Protein AF-A0A1V1WY31-F1 (afdb_monomer_lite)

Foldseek 3Di:
DDDDCVVVVVVVVVVVVVLLVVLVVCCVVCVQFQPDDFLPQLLQFFDDDDDPSLVVLVVVVCVVQDDDPSNVQLVVLVVQQVVQVVVLVVVLVVCVVVPDDPVVSVVVNRVGTGGHSQQDPSSGGVPVVSDDSCSSCQRDWDADPNATDHRPPGNDDGPDDD

pLDDT: mean 92.68, std 6.03, range [51.53, 98.44]

Sequence (162 aa):
MKI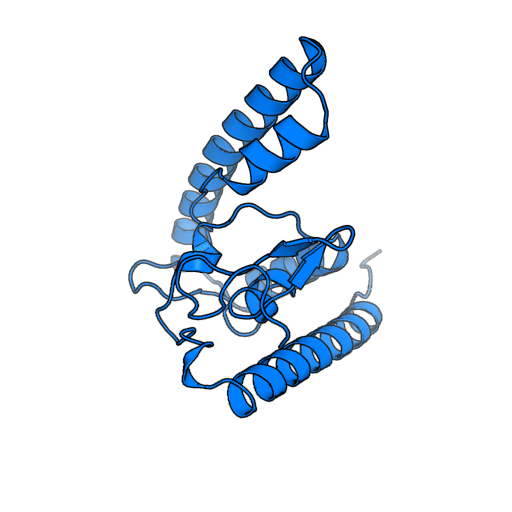DFKPYFEKYEAVVAMADEVFERVQKEFPECVKCKIKCDDCCYALFDLTLIEAIYLNHQFNKIIKDKERERLIERSNRADRKIHKIKKKAYKEKAAGKNEADILTDLAGERARCPLLNDEEMCDLYEHRPITCRLYGIPTSIGGIGHTCGKSGFVEGKQY

Radius of gyration: 17.32 Å; chains: 1; bounding box: 42×48×44 Å

Secondary structure (DSSP, 8-state):
-----HHHHHHHHHHHHHHHHHHHHHHHH-TTT----TT--GGGGB--PPPHHHHHHHHHHHHHH--HHHHHHHHHHHHHHHHHHHHHHHHHHHHHHTT--HHHHHHHHHH-B---TTB-TTS-BTTGGG--HHHHHTTS-EEETTEEE--TTS---TT---

Structure (mmCIF, N/CA/C/O backbone):
data_AF-A0A1V1WY31-F1
#
_entry.id   AF-A0A1V1WY31-F1
#
loop_
_atom_site.group_PDB
_atom_site.id
_atom_site.type_symbol
_atom_site.label_atom_id
_atom_site.label_alt_id
_atom_site.label_comp_id
_atom_site.label_asym_id
_atom_site.label_entity_id
_atom_site.label_seq_id
_atom_site.pdbx_PDB_ins_code
_atom_site.Cartn_x
_atom_site.Cartn_y
_atom_site.Cartn_z
_atom_site.occupancy
_atom_site.B_iso_or_equiv
_atom_site.auth_seq_id
_atom_site.auth_comp_id
_atom_site.auth_asym_id
_atom_site.auth_atom_id
_atom_site.pdbx_PDB_model_num
ATOM 1 N N . MET A 1 1 ? -14.286 26.041 7.475 1.00 51.53 1 MET A N 1
ATOM 2 C CA . MET A 1 1 ? -15.343 25.215 6.853 1.00 51.53 1 MET A CA 1
ATOM 3 C C . MET A 1 1 ? -14.908 23.760 6.956 1.00 51.53 1 MET A C 1
ATOM 5 O O . MET A 1 1 ? -13.816 23.452 6.497 1.00 51.53 1 MET A O 1
ATOM 9 N N . LYS A 1 2 ? -15.663 22.899 7.648 1.00 80.44 2 LYS A N 1
ATOM 10 C CA . LYS A 1 2 ? -15.315 21.475 7.769 1.00 80.44 2 LYS A CA 1
ATOM 11 C C . LYS A 1 2 ? -15.777 20.793 6.480 1.00 80.44 2 LYS A C 1
ATOM 13 O O . LYS A 1 2 ? -16.963 20.844 6.178 1.00 80.44 2 LYS A O 1
ATOM 18 N N . ILE A 1 3 ? -14.842 20.268 5.692 1.00 86.38 3 ILE A N 1
ATOM 19 C CA . ILE A 1 3 ? -15.170 19.545 4.458 1.00 86.38 3 ILE A CA 1
ATOM 20 C C . ILE A 1 3 ? -15.894 18.258 4.856 1.00 86.38 3 ILE A C 1
ATOM 22 O O . ILE A 1 3 ? -15.403 17.519 5.713 1.00 86.38 3 ILE A O 1
ATOM 26 N N . ASP A 1 4 ? -17.055 18.006 4.257 1.00 91.56 4 ASP A N 1
ATOM 27 C CA . ASP A 1 4 ? -17.724 16.715 4.371 1.00 91.56 4 ASP A CA 1
ATOM 28 C C . ASP A 1 4 ? -17.130 15.743 3.345 1.00 91.56 4 ASP A C 1
ATOM 30 O O . ASP A 1 4 ? -17.309 15.898 2.135 1.00 91.56 4 ASP A O 1
ATOM 34 N N . PHE A 1 5 ? -16.377 14.759 3.839 1.00 94.50 5 PHE A N 1
ATOM 35 C CA . PHE A 1 5 ? -15.735 13.742 3.007 1.00 94.50 5 PHE A CA 1
ATOM 36 C C . PHE A 1 5 ? -16.641 12.548 2.698 1.00 94.50 5 PHE A C 1
ATOM 38 O O . PHE A 1 5 ? -16.292 11.748 1.831 1.00 94.50 5 PHE A O 1
ATOM 45 N N . LYS A 1 6 ? -17.805 12.430 3.352 1.00 95.31 6 LYS A N 1
ATOM 46 C CA . LYS A 1 6 ? -18.710 11.284 3.210 1.00 95.31 6 LYS A CA 1
ATOM 47 C C . LYS A 1 6 ? -19.019 10.901 1.752 1.00 95.31 6 LYS A C 1
ATOM 49 O O . LYS A 1 6 ? -18.774 9.746 1.413 1.00 95.31 6 LYS A O 1
ATOM 54 N N . PRO A 1 7 ? -19.448 11.814 0.854 1.00 96.81 7 PRO A N 1
ATOM 55 C CA . PRO A 1 7 ? -19.780 11.427 -0.522 1.00 96.81 7 PRO A CA 1
ATOM 56 C C . PRO A 1 7 ? -18.567 10.947 -1.335 1.00 96.81 7 PRO A C 1
ATOM 58 O O . PRO A 1 7 ? -18.721 10.239 -2.329 1.00 96.81 7 PRO A O 1
ATOM 61 N N . TYR A 1 8 ? -17.350 11.334 -0.944 1.00 97.00 8 TYR A N 1
ATOM 62 C CA . TYR A 1 8 ? -16.119 10.866 -1.583 1.00 97.00 8 TYR A CA 1
ATOM 63 C C . TYR A 1 8 ? -15.693 9.506 -1.037 1.00 97.00 8 TYR A C 1
ATOM 65 O O . TYR A 1 8 ? -15.225 8.664 -1.800 1.00 97.00 8 TYR A O 1
ATOM 73 N N . PHE A 1 9 ? -15.888 9.278 0.263 1.00 97.81 9 PHE A N 1
ATOM 74 C CA . PHE A 1 9 ? -15.634 7.987 0.892 1.00 97.81 9 PHE A CA 1
ATOM 75 C C . PHE A 1 9 ? -16.573 6.910 0.369 1.00 97.81 9 PHE A C 1
ATOM 77 O O . PHE A 1 9 ? -16.079 5.857 0.005 1.00 97.81 9 PHE A O 1
ATOM 84 N N . GLU A 1 10 ? -17.864 7.193 0.197 1.00 98.06 10 GLU A N 1
ATOM 85 C CA . GLU A 1 10 ? -18.814 6.225 -0.378 1.00 98.06 10 GLU A CA 1
ATOM 86 C C . GLU A 1 10 ? -18.392 5.777 -1.789 1.00 98.06 10 GLU A C 1
ATOM 88 O O . GLU A 1 10 ? -18.415 4.592 -2.118 1.00 98.06 10 GLU A O 1
ATOM 93 N N . LYS A 1 11 ? -17.924 6.715 -2.624 1.00 98.12 11 LYS A N 1
ATOM 94 C CA . LYS A 1 11 ? -17.392 6.390 -3.957 1.00 98.12 11 LYS A CA 1
ATOM 95 C C . LYS A 1 11 ? -16.098 5.584 -3.886 1.00 98.12 11 LYS A C 1
ATOM 97 O O . LYS A 1 11 ? -15.904 4.672 -4.682 1.00 98.12 11 LYS A O 1
ATOM 102 N N . TYR A 1 12 ? -15.207 5.929 -2.960 1.00 98.31 12 TYR A N 1
ATOM 103 C CA . TYR A 1 12 ? -13.961 5.196 -2.762 1.00 98.31 12 TYR A CA 1
ATOM 104 C C . TYR A 1 12 ? -14.212 3.777 -2.234 1.00 98.31 12 TYR A C 1
ATOM 106 O O . TYR A 1 12 ? -13.605 2.829 -2.719 1.00 98.31 12 TYR A O 1
ATOM 114 N N . GLU A 1 13 ? -15.150 3.609 -1.306 1.00 98.38 13 GLU A N 1
ATOM 115 C CA . GLU A 1 13 ? -15.554 2.315 -0.754 1.00 98.38 13 GLU A CA 1
ATOM 116 C C . GLU A 1 13 ? -16.176 1.410 -1.827 1.00 98.38 13 GLU A C 1
ATOM 118 O O . GLU A 1 13 ? -15.921 0.208 -1.828 1.00 98.38 13 GLU A O 1
ATOM 123 N N . ALA A 1 14 ? -16.886 1.976 -2.809 1.00 98.44 14 ALA A N 1
ATOM 124 C CA . ALA A 1 14 ? -17.324 1.220 -3.982 1.00 98.44 14 ALA A CA 1
ATOM 125 C C . ALA A 1 14 ? -16.142 0.689 -4.819 1.00 98.44 14 ALA A C 1
ATOM 127 O O . ALA A 1 14 ? -16.172 -0.455 -5.264 1.00 98.44 14 ALA A O 1
ATOM 128 N N . VAL A 1 15 ? -15.073 1.476 -5.004 1.00 98.25 15 VAL A N 1
ATOM 129 C CA . VAL A 1 15 ? -13.846 1.016 -5.694 1.00 98.25 15 VAL A CA 1
ATOM 130 C C . VAL A 1 15 ? -13.113 -0.043 -4.870 1.00 98.25 15 VAL A C 1
ATOM 132 O O . VAL A 1 15 ? -12.594 -1.008 -5.427 1.00 98.25 15 VAL A O 1
ATOM 135 N N . VAL A 1 16 ? -13.092 0.109 -3.543 1.00 98.38 16 VAL A N 1
ATOM 136 C CA . VAL A 1 16 ? -12.553 -0.899 -2.623 1.00 98.38 16 VAL A CA 1
ATOM 137 C C . VAL A 1 16 ? -13.285 -2.231 -2.786 1.00 98.38 16 VAL A C 1
ATOM 139 O O . VAL A 1 16 ? -12.619 -3.250 -2.953 1.00 98.38 16 VAL A O 1
ATOM 142 N N . ALA A 1 17 ? -14.620 -2.217 -2.813 1.00 98.31 17 ALA A N 1
ATOM 143 C CA . ALA A 1 17 ? -15.420 -3.423 -3.014 1.00 98.31 17 ALA A CA 1
ATOM 144 C C . ALA A 1 17 ? -15.098 -4.102 -4.354 1.00 98.31 17 ALA A C 1
ATOM 146 O O . ALA A 1 17 ? -14.844 -5.302 -4.387 1.00 98.31 17 ALA A O 1
ATOM 147 N N . MET A 1 18 ? -14.989 -3.331 -5.443 1.00 98.06 18 MET A N 1
ATOM 148 C CA . MET A 1 18 ? -14.580 -3.871 -6.748 1.00 98.06 18 MET A CA 1
ATOM 149 C C . MET A 1 18 ? -13.179 -4.499 -6.707 1.00 98.06 18 MET A C 1
ATOM 151 O O . MET A 1 18 ? -12.940 -5.527 -7.337 1.00 98.06 18 MET A O 1
ATOM 155 N N . ALA A 1 19 ? -12.233 -3.896 -5.979 1.00 97.44 19 ALA A N 1
ATOM 156 C CA . ALA A 1 19 ? -10.887 -4.445 -5.839 1.00 97.44 19 ALA A CA 1
ATOM 157 C C . ALA A 1 19 ? -10.887 -5.779 -5.073 1.00 97.44 19 ALA A C 1
ATOM 159 O O . ALA A 1 19 ? -10.197 -6.715 -5.482 1.00 97.44 19 ALA A O 1
ATOM 160 N N . ASP A 1 20 ? -11.676 -5.877 -4.001 1.00 96.88 20 ASP A N 1
ATOM 161 C CA . ASP A 1 20 ? -11.838 -7.123 -3.248 1.00 96.88 20 ASP A CA 1
ATOM 162 C C . ASP A 1 20 ? -12.520 -8.206 -4.113 1.00 96.88 20 ASP A C 1
ATOM 164 O O . ASP A 1 20 ? -12.027 -9.332 -4.174 1.00 96.88 20 ASP A O 1
ATOM 168 N N . GLU A 1 21 ? -13.561 -7.864 -4.882 1.00 97.94 21 GLU A N 1
ATOM 169 C CA . GLU A 1 21 ? -14.227 -8.785 -5.821 1.00 97.94 21 GLU A CA 1
ATOM 170 C C . GLU A 1 21 ? -13.269 -9.340 -6.887 1.00 97.94 21 GLU A C 1
ATOM 172 O O . GLU A 1 21 ? -13.263 -10.541 -7.175 1.00 97.94 21 GLU A O 1
ATOM 177 N N . VAL A 1 22 ? -12.426 -8.480 -7.471 1.00 96.50 22 VAL A N 1
ATOM 178 C CA . VAL A 1 22 ? -11.412 -8.899 -8.450 1.00 96.50 22 VAL A CA 1
ATOM 179 C C . VAL A 1 22 ? -10.406 -9.853 -7.811 1.00 96.50 22 VAL A C 1
ATOM 181 O O . VAL A 1 22 ? -10.076 -10.877 -8.415 1.00 96.50 22 VAL A O 1
ATOM 184 N N . PHE A 1 23 ? -9.939 -9.546 -6.599 1.00 95.69 23 PHE A N 1
ATOM 185 C CA . PHE A 1 23 ? -9.018 -10.411 -5.870 1.00 95.69 23 PHE A CA 1
ATOM 186 C C . PHE A 1 23 ? -9.632 -11.783 -5.590 1.00 95.69 23 PHE A C 1
ATOM 188 O O . PHE A 1 23 ? -9.009 -12.807 -5.876 1.00 95.69 23 PHE A O 1
ATOM 195 N N . GLU A 1 24 ? -10.865 -11.816 -5.084 1.00 96.38 24 GLU A N 1
ATOM 196 C CA . GLU A 1 24 ? -11.580 -13.061 -4.811 1.00 96.38 24 GLU A CA 1
ATOM 197 C C . GLU A 1 24 ? -11.777 -13.908 -6.065 1.00 96.38 24 GLU A C 1
ATOM 199 O O . GLU A 1 24 ? -11.621 -15.128 -6.013 1.00 96.38 24 GLU A O 1
ATOM 204 N N . ARG A 1 25 ? -12.123 -13.284 -7.196 1.00 96.69 25 ARG A N 1
ATOM 205 C CA . ARG A 1 25 ? -12.272 -13.994 -8.469 1.00 96.69 25 ARG A CA 1
ATOM 206 C C . ARG A 1 25 ? -10.965 -14.672 -8.873 1.00 96.69 25 ARG A C 1
ATOM 208 O O . ARG A 1 25 ? -10.964 -15.876 -9.109 1.00 96.69 25 ARG A O 1
ATOM 215 N N . VAL A 1 26 ? -9.852 -13.936 -8.878 1.00 95.06 26 VAL A N 1
ATOM 216 C CA . VAL A 1 26 ? -8.536 -14.490 -9.241 1.00 95.06 26 VAL A CA 1
ATOM 217 C C . VAL A 1 26 ? -8.098 -15.572 -8.251 1.00 95.06 26 VAL A C 1
ATOM 219 O O . VAL A 1 26 ? -7.526 -16.580 -8.654 1.00 95.06 26 VAL A O 1
ATOM 222 N N . GLN A 1 27 ? -8.399 -15.416 -6.961 1.00 95.06 27 GLN A N 1
ATOM 223 C CA . GLN A 1 27 ? -8.128 -16.445 -5.958 1.00 95.06 27 GLN A CA 1
ATOM 224 C C . GLN A 1 27 ? -8.936 -17.729 -6.198 1.00 95.06 27 GLN A C 1
ATOM 226 O O . GLN A 1 27 ? -8.403 -18.819 -6.006 1.00 95.06 27 GLN A O 1
ATOM 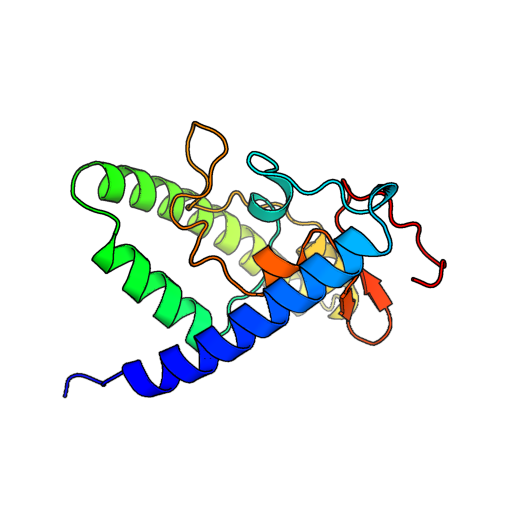231 N N . LYS A 1 28 ? -10.202 -17.615 -6.621 1.00 96.44 28 LYS A N 1
ATOM 232 C CA . LYS A 1 28 ? -11.057 -18.763 -6.963 1.00 96.44 28 LYS A CA 1
ATOM 233 C C . LYS A 1 28 ? -10.588 -19.462 -8.241 1.00 96.44 28 LYS A C 1
ATOM 235 O O . LYS A 1 28 ? -10.603 -20.687 -8.293 1.00 96.44 28 LYS A O 1
ATOM 240 N N . GLU A 1 29 ? -10.172 -18.698 -9.248 1.00 96.31 29 GLU A N 1
ATOM 241 C CA . GLU A 1 29 ? -9.697 -19.227 -10.534 1.00 96.31 29 GLU A CA 1
ATOM 242 C C . GLU A 1 29 ? -8.287 -19.838 -10.434 1.00 96.31 29 GLU A C 1
ATOM 244 O O . GLU A 1 29 ? -8.020 -20.874 -11.042 1.00 96.31 29 GLU A O 1
ATOM 249 N N . PHE A 1 30 ? -7.401 -19.252 -9.618 1.00 94.75 30 PHE A N 1
ATOM 250 C CA . PHE A 1 30 ? -5.992 -19.651 -9.490 1.00 94.75 30 PHE A CA 1
ATOM 251 C C . PHE A 1 30 ? -5.542 -19.829 -8.024 1.00 94.75 30 PHE A C 1
ATOM 253 O O . PHE A 1 30 ? -4.616 -19.144 -7.565 1.00 94.75 30 PHE A O 1
ATOM 260 N N . PRO A 1 31 ? -6.137 -20.773 -7.270 1.00 94.38 31 PRO A N 1
ATOM 261 C CA . PRO A 1 31 ? -5.877 -20.933 -5.835 1.00 94.38 31 PRO A CA 1
ATOM 262 C C . PRO A 1 31 ? -4.416 -21.281 -5.514 1.00 94.38 31 PRO A C 1
ATOM 264 O O . PRO A 1 31 ? -3.864 -20.785 -4.535 1.00 94.38 31 PRO A O 1
ATOM 267 N N . GLU A 1 32 ? -3.750 -22.060 -6.370 1.00 93.12 32 GLU A N 1
ATOM 268 C CA . GLU A 1 32 ? -2.337 -22.440 -6.197 1.00 93.12 32 GLU A CA 1
ATOM 269 C C . GLU A 1 32 ? -1.364 -21.265 -6.422 1.00 93.12 32 GLU A C 1
ATOM 271 O O . GLU A 1 32 ? -0.224 -21.268 -5.940 1.00 93.12 32 GLU A O 1
ATOM 276 N N . CYS A 1 33 ? -1.803 -20.235 -7.155 1.00 92.75 33 CYS A N 1
ATOM 277 C CA . CYS A 1 33 ? -1.003 -19.048 -7.445 1.00 92.75 33 CYS A CA 1
ATOM 278 C C . CYS A 1 33 ? -1.173 -17.963 -6.371 1.00 92.75 33 CYS A C 1
ATOM 280 O O . CYS A 1 33 ? -0.208 -17.269 -6.032 1.00 92.75 33 CYS A O 1
ATOM 282 N N . VAL A 1 34 ? -2.366 -17.817 -5.792 1.00 92.88 34 VAL A N 1
ATOM 283 C CA . VAL A 1 34 ? -2.641 -16.791 -4.777 1.00 92.88 34 VAL A CA 1
ATOM 284 C C . VAL A 1 34 ? -2.265 -17.292 -3.380 1.00 92.88 34 VAL A C 1
ATOM 286 O O . VAL A 1 34 ? -3.063 -17.888 -2.666 1.00 92.88 34 VAL A O 1
ATOM 289 N N . LYS A 1 35 ? -1.040 -16.979 -2.940 1.00 92.31 35 LYS A N 1
ATOM 290 C CA . LYS A 1 35 ? -0.522 -17.370 -1.608 1.00 92.31 35 LYS A CA 1
ATOM 291 C C . LYS A 1 35 ? -0.780 -16.345 -0.494 1.00 92.31 35 LYS A C 1
ATOM 293 O O . LYS A 1 35 ? -0.268 -16.493 0.618 1.00 92.31 35 LYS A O 1
ATOM 298 N N . CYS A 1 36 ? -1.518 -15.275 -0.789 1.00 88.25 36 CYS A N 1
ATOM 299 C CA . CYS A 1 36 ? -1.826 -14.233 0.186 1.00 88.25 36 CYS A CA 1
ATOM 300 C C . CYS A 1 36 ? -2.733 -14.783 1.294 1.00 88.25 36 CYS A C 1
ATOM 302 O O . CYS A 1 36 ? -3.721 -15.462 1.025 1.00 88.25 36 CYS A O 1
ATOM 304 N N . LYS A 1 37 ? -2.405 -14.462 2.544 1.00 87.75 37 LYS A N 1
ATOM 305 C CA . LYS A 1 37 ? -3.187 -14.819 3.729 1.00 87.75 37 LYS A CA 1
ATOM 306 C C . LYS A 1 37 ? -2.964 -13.786 4.822 1.00 87.75 37 LYS A C 1
ATOM 308 O O . LYS A 1 37 ? -1.997 -13.028 4.773 1.00 87.75 37 LYS A O 1
ATOM 313 N N . ILE A 1 38 ? -3.839 -13.767 5.821 1.00 83.62 38 ILE A N 1
ATOM 314 C CA . ILE A 1 38 ? -3.608 -12.998 7.048 1.00 83.62 38 ILE A CA 1
ATOM 315 C C . ILE A 1 38 ? -2.249 -13.417 7.647 1.00 83.62 38 ILE A C 1
ATOM 317 O O . ILE A 1 38 ? -1.909 -14.602 7.620 1.00 83.62 38 ILE A O 1
ATOM 321 N N . LYS A 1 39 ? -1.465 -12.441 8.130 1.00 86.38 39 LYS A N 1
ATOM 322 C CA . LYS A 1 39 ? -0.034 -12.553 8.499 1.00 86.38 39 LYS A CA 1
ATOM 323 C C . LYS A 1 39 ? 0.960 -12.722 7.340 1.00 86.38 39 LYS A C 1
ATOM 325 O O . LYS A 1 39 ? 2.147 -12.912 7.570 1.00 86.38 39 LYS A O 1
ATOM 330 N N . CYS A 1 40 ? 0.526 -12.635 6.081 1.00 88.81 40 CYS A N 1
ATOM 331 C CA . CYS A 1 40 ? 1.449 -12.329 4.990 1.00 88.81 40 CYS A CA 1
ATOM 332 C C . CYS A 1 40 ? 1.750 -10.825 5.012 1.00 88.81 40 CYS A C 1
ATOM 334 O O . CYS A 1 40 ? 0.841 -10.008 4.882 1.00 88.81 40 CYS A O 1
ATOM 336 N N . ASP A 1 41 ? 3.021 -10.469 5.152 1.00 90.75 41 ASP A N 1
ATOM 337 C CA . ASP A 1 41 ? 3.493 -9.098 5.352 1.00 90.75 41 ASP A CA 1
ATOM 338 C C . ASP A 1 41 ? 4.204 -8.502 4.127 1.00 90.75 41 ASP A C 1
ATOM 340 O O . ASP A 1 41 ? 4.693 -7.379 4.188 1.00 90.75 41 ASP A O 1
ATOM 344 N N . ASP A 1 42 ? 4.270 -9.214 2.997 1.00 91.00 42 ASP A N 1
ATOM 345 C CA . ASP A 1 42 ? 5.110 -8.797 1.862 1.00 91.00 42 ASP A CA 1
ATOM 346 C C . ASP A 1 42 ? 4.694 -7.428 1.297 1.00 91.00 42 ASP A C 1
ATOM 348 O O . ASP A 1 42 ? 5.532 -6.554 1.052 1.00 91.00 42 ASP A O 1
ATOM 352 N N . CYS A 1 43 ? 3.380 -7.192 1.200 1.00 91.38 43 CYS A N 1
ATOM 353 C CA . CYS A 1 43 ? 2.829 -5.901 0.790 1.00 91.38 43 CYS A CA 1
ATOM 354 C C . CYS A 1 43 ? 3.195 -4.776 1.771 1.00 91.38 43 CYS A C 1
ATOM 356 O O . CYS A 1 43 ? 3.381 -3.634 1.356 1.00 91.38 43 CYS A O 1
ATOM 358 N N . CYS A 1 44 ? 3.383 -5.088 3.057 1.00 95.19 44 CYS A N 1
ATOM 359 C CA . CYS A 1 44 ? 3.781 -4.126 4.080 1.00 95.19 44 CYS A CA 1
ATOM 360 C C . CYS A 1 44 ? 5.237 -3.672 3.946 1.00 95.19 44 CYS A C 1
ATOM 362 O O . CYS A 1 44 ? 5.638 -2.762 4.663 1.00 95.19 44 CYS A O 1
ATOM 364 N N . TYR A 1 45 ? 6.028 -4.259 3.049 1.00 94.69 45 TYR A N 1
ATOM 365 C CA . TYR A 1 45 ? 7.375 -3.783 2.732 1.00 94.69 45 TYR A CA 1
ATOM 366 C C . TYR A 1 45 ? 7.473 -3.161 1.338 1.00 94.69 45 TYR A C 1
ATOM 368 O O . TYR A 1 45 ? 8.566 -2.758 0.944 1.00 94.69 45 TYR A O 1
ATOM 376 N N . ALA A 1 46 ? 6.389 -3.145 0.556 1.00 92.44 46 ALA A N 1
ATOM 377 C CA . ALA A 1 46 ? 6.378 -2.579 -0.791 1.00 92.44 46 ALA A CA 1
ATOM 378 C C . ALA A 1 46 ? 6.308 -1.048 -0.741 1.00 92.44 46 ALA A C 1
ATOM 380 O O . ALA A 1 46 ? 5.609 -0.484 0.102 1.00 92.44 46 ALA A O 1
ATOM 381 N N . LEU A 1 47 ? 7.022 -0.379 -1.647 1.00 91.94 47 LEU A N 1
ATOM 382 C CA . LEU A 1 47 ? 6.945 1.068 -1.813 1.00 91.94 47 LEU A CA 1
ATOM 383 C C . LEU A 1 47 ? 5.984 1.401 -2.959 1.00 91.94 47 LEU A C 1
ATOM 385 O O . LEU A 1 47 ? 6.206 1.001 -4.096 1.00 91.94 47 LEU A O 1
ATOM 389 N N . PHE A 1 48 ? 4.921 2.135 -2.654 1.00 90.56 48 PHE A N 1
ATOM 390 C CA . PHE A 1 48 ? 3.963 2.633 -3.637 1.00 90.56 48 PHE A CA 1
ATOM 391 C C . PHE A 1 48 ? 3.352 3.942 -3.142 1.00 90.56 48 PHE A C 1
ATOM 393 O O . PHE A 1 48 ? 3.379 4.245 -1.944 1.00 90.56 48 PHE A O 1
ATOM 400 N N . ASP A 1 49 ? 2.804 4.717 -4.071 1.00 89.75 49 ASP A N 1
ATOM 401 C CA . ASP A 1 49 ? 2.118 5.959 -3.748 1.00 89.75 49 ASP A CA 1
ATOM 402 C C . ASP A 1 49 ? 0.651 5.709 -3.394 1.00 89.75 49 ASP A C 1
ATOM 404 O O . ASP A 1 49 ? 0.011 4.775 -3.878 1.00 89.75 49 ASP A O 1
ATOM 408 N N . LEU A 1 50 ? 0.126 6.581 -2.540 1.00 94.62 50 LEU A N 1
ATOM 409 C CA . LEU A 1 50 ? -1.295 6.660 -2.241 1.00 94.62 50 LEU A CA 1
ATOM 410 C C . LEU A 1 50 ? -1.902 7.786 -3.058 1.00 94.62 50 LEU A C 1
ATOM 412 O O . LEU A 1 50 ? -1.352 8.890 -3.123 1.00 94.62 50 LEU A O 1
ATOM 416 N N . THR A 1 51 ? -3.077 7.539 -3.617 1.00 96.12 51 THR A N 1
ATOM 417 C CA . THR A 1 51 ? -3.892 8.623 -4.157 1.00 96.12 51 THR A CA 1
ATOM 418 C C . THR A 1 51 ? -4.345 9.558 -3.031 1.00 96.12 51 THR A C 1
ATOM 420 O O . THR A 1 51 ? -4.374 9.195 -1.850 1.00 96.12 51 THR A O 1
ATOM 423 N N . LEU A 1 52 ? -4.743 10.785 -3.381 1.00 96.81 52 LEU A N 1
ATOM 424 C CA . LEU A 1 52 ? -5.215 11.756 -2.390 1.00 96.81 52 LEU A CA 1
ATOM 425 C C . LEU A 1 52 ? -6.409 11.222 -1.580 1.00 96.81 52 LEU A C 1
ATOM 427 O O . LEU A 1 52 ? -6.460 11.408 -0.365 1.00 96.81 52 LEU A O 1
ATOM 431 N N . ILE A 1 53 ? -7.352 10.543 -2.240 1.00 97.44 53 ILE A N 1
ATOM 432 C CA . ILE A 1 53 ? -8.532 9.983 -1.576 1.00 97.44 53 ILE A CA 1
ATOM 433 C C . ILE A 1 53 ? -8.154 8.864 -0.599 1.00 97.44 53 ILE A C 1
ATOM 435 O O . ILE A 1 53 ? -8.650 8.865 0.525 1.00 97.44 53 ILE A O 1
ATOM 439 N N . GLU A 1 54 ? -7.217 7.984 -0.963 1.00 97.81 54 GLU A N 1
ATOM 440 C CA . GLU A 1 54 ? -6.702 6.936 -0.073 1.00 97.81 54 GLU A CA 1
ATOM 441 C C . GLU A 1 54 ? -5.989 7.525 1.144 1.00 97.81 54 GLU A C 1
ATOM 443 O O . GLU A 1 54 ? -6.220 7.082 2.268 1.00 97.81 54 GLU A O 1
ATOM 448 N N . ALA A 1 55 ? -5.155 8.550 0.944 1.00 97.12 55 ALA A N 1
ATOM 449 C CA . ALA A 1 55 ? -4.440 9.213 2.030 1.00 97.12 55 ALA A CA 1
ATOM 450 C C . ALA A 1 55 ? -5.406 9.871 3.033 1.00 97.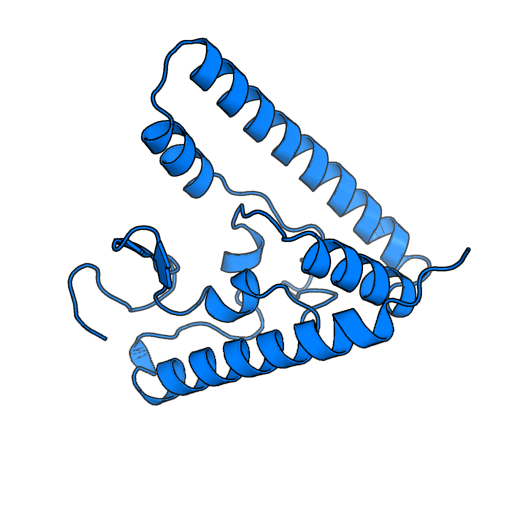12 55 ALA A C 1
ATOM 452 O O . ALA A 1 55 ? -5.239 9.721 4.246 1.00 97.12 55 ALA A O 1
ATOM 453 N N . ILE A 1 56 ? -6.441 10.561 2.538 1.00 97.00 56 ILE A N 1
ATOM 454 C CA . ILE A 1 56 ? -7.478 11.174 3.380 1.00 97.00 56 ILE A CA 1
ATOM 455 C C . ILE A 1 56 ? -8.306 10.094 4.088 1.00 97.00 56 ILE A C 1
ATOM 457 O O . ILE A 1 56 ? -8.550 10.213 5.289 1.00 97.00 56 ILE A O 1
ATOM 461 N N . TYR A 1 57 ? -8.711 9.035 3.380 1.00 97.81 57 TYR A N 1
ATOM 462 C CA . TYR A 1 57 ? -9.485 7.933 3.951 1.00 97.81 57 TYR A CA 1
ATOM 463 C C . TYR A 1 57 ? -8.712 7.220 5.065 1.00 97.81 57 TYR A C 1
ATOM 465 O O . TYR A 1 57 ? -9.218 7.084 6.178 1.00 97.81 57 TYR A O 1
ATOM 473 N N . LEU A 1 58 ? -7.451 6.849 4.819 1.00 96.81 58 LEU A N 1
ATOM 474 C CA . LEU A 1 58 ? -6.580 6.248 5.830 1.00 96.81 58 LEU A CA 1
ATOM 475 C C . LEU A 1 58 ? -6.395 7.163 7.037 1.00 96.81 58 LEU A C 1
ATOM 477 O O . LEU A 1 58 ? -6.486 6.697 8.170 1.00 96.81 58 LEU A O 1
ATOM 481 N N . ASN A 1 59 ? -6.164 8.462 6.823 1.00 95.75 59 ASN A N 1
ATOM 482 C CA . ASN A 1 59 ? -6.039 9.415 7.922 1.00 95.75 59 ASN A CA 1
ATOM 483 C C . ASN A 1 59 ? -7.335 9.516 8.742 1.00 95.75 59 ASN A C 1
ATOM 485 O O . ASN A 1 59 ? -7.288 9.569 9.972 1.00 95.75 59 ASN A O 1
ATOM 489 N N . HIS A 1 60 ? -8.492 9.509 8.077 1.00 96.00 60 HIS A N 1
ATOM 490 C CA . HIS A 1 60 ? -9.791 9.518 8.738 1.00 96.00 60 HIS A CA 1
ATOM 491 C C . HIS A 1 60 ? -9.989 8.272 9.611 1.00 96.00 60 HIS A C 1
ATOM 493 O O . HIS A 1 60 ? -10.307 8.401 10.794 1.00 96.00 60 HIS A O 1
ATOM 499 N N . GLN A 1 61 ? -9.744 7.079 9.061 1.00 96.56 61 GLN A N 1
ATOM 500 C CA . GLN A 1 61 ? -9.896 5.821 9.798 1.00 96.56 61 GLN A CA 1
ATOM 501 C C . GLN A 1 61 ? -8.867 5.692 10.923 1.00 96.56 61 GLN A C 1
ATOM 503 O O . GLN A 1 61 ? -9.223 5.305 12.033 1.00 96.56 61 GLN A O 1
ATOM 508 N N . PHE A 1 62 ? -7.624 6.121 10.695 1.00 95.44 62 PHE A N 1
ATOM 509 C CA . PHE A 1 62 ? -6.590 6.191 11.726 1.00 95.44 62 PHE A CA 1
ATOM 510 C C . PHE A 1 62 ? -7.049 7.005 12.940 1.00 95.44 62 PHE A C 1
ATOM 512 O O . PHE A 1 62 ? -6.996 6.509 14.061 1.00 95.44 62 PHE A O 1
ATOM 519 N N . ASN A 1 63 ? -7.552 8.227 12.727 1.00 94.00 63 ASN A N 1
ATOM 520 C CA . ASN A 1 63 ? -8.011 9.088 13.822 1.00 94.00 63 ASN A CA 1
ATOM 521 C C . ASN A 1 63 ? -9.286 8.569 14.510 1.00 94.00 63 ASN A C 1
ATOM 523 O O . ASN A 1 63 ? -9.556 8.937 15.652 1.00 94.00 63 ASN A O 1
ATOM 527 N N . LYS A 1 64 ? -10.085 7.746 13.821 1.00 93.88 64 LYS A N 1
ATOM 528 C CA . LYS A 1 64 ? -11.299 7.131 14.369 1.00 93.88 64 LYS A CA 1
ATOM 529 C C . LYS A 1 64 ? -10.988 5.894 15.223 1.00 93.88 64 LYS A C 1
ATOM 531 O O . LYS A 1 64 ? -11.632 5.699 16.253 1.00 93.88 64 LYS A O 1
ATOM 536 N N . ILE A 1 65 ? -10.041 5.066 14.783 1.00 94.44 65 ILE A N 1
ATOM 537 C CA . ILE A 1 65 ? -9.785 3.724 15.325 1.00 94.44 65 ILE A CA 1
ATOM 538 C C . ILE A 1 65 ? -8.650 3.741 16.351 1.00 94.44 65 ILE A C 1
ATOM 540 O O . ILE A 1 65 ? -8.810 3.192 17.437 1.00 94.44 65 ILE A O 1
ATOM 544 N N . ILE A 1 66 ? -7.525 4.390 16.037 1.00 93.00 66 ILE A N 1
ATOM 545 C CA . ILE A 1 66 ? -6.299 4.304 16.837 1.00 93.00 66 ILE A CA 1
ATOM 546 C C . ILE A 1 66 ? -6.300 5.368 17.936 1.00 93.00 66 ILE A C 1
ATOM 548 O O . ILE A 1 66 ? -6.400 6.567 17.658 1.00 93.00 66 ILE A O 1
ATOM 552 N N . LYS A 1 67 ? -6.139 4.940 19.193 1.00 89.50 67 LYS A N 1
ATOM 553 C CA . LYS A 1 67 ? -6.204 5.813 20.377 1.00 89.50 67 LYS A CA 1
ATOM 554 C C . LYS A 1 67 ? -4.971 5.671 21.271 1.00 89.50 67 LYS A C 1
ATOM 556 O O . LYS A 1 67 ? -4.209 4.712 21.173 1.00 89.50 67 LYS A O 1
ATOM 561 N N . ASP A 1 68 ? -4.783 6.663 22.138 1.00 88.31 68 ASP A N 1
ATOM 562 C CA . ASP A 1 68 ? -3.867 6.635 23.284 1.00 88.31 68 ASP A CA 1
ATOM 563 C C . ASP A 1 68 ? -2.466 6.063 22.974 1.00 88.31 68 ASP A C 1
ATOM 565 O O . ASP A 1 68 ? -1.775 6.529 22.067 1.00 88.31 68 ASP A O 1
ATOM 569 N N . LYS A 1 69 ? -2.025 5.051 23.733 1.00 82.62 69 LYS A N 1
ATOM 570 C CA . LYS A 1 69 ? -0.668 4.483 23.668 1.00 82.62 69 LYS A CA 1
ATOM 571 C C . LYS A 1 69 ? -0.346 3.808 22.333 1.00 82.62 69 LYS A C 1
ATOM 573 O O . LYS A 1 69 ? 0.811 3.808 21.914 1.00 82.62 69 LYS A O 1
ATOM 578 N N . GLU A 1 70 ? -1.337 3.233 21.656 1.00 86.56 70 GLU A N 1
ATOM 579 C CA . GLU A 1 70 ? -1.137 2.625 20.333 1.00 86.56 70 GLU A CA 1
ATOM 580 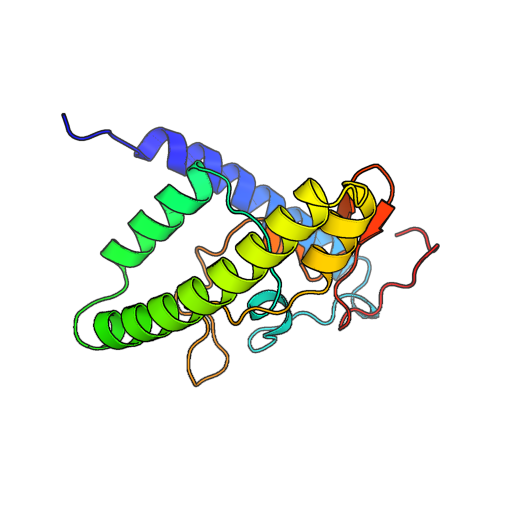C C . GLU A 1 70 ? -0.799 3.694 19.294 1.00 86.56 70 GLU A C 1
ATOM 582 O O . GLU A 1 70 ? 0.061 3.494 18.432 1.00 86.56 70 GLU A O 1
ATOM 587 N N . ARG A 1 71 ? -1.402 4.878 19.441 1.00 92.75 71 ARG A N 1
ATOM 588 C CA . ARG A 1 71 ? -1.138 6.031 18.584 1.00 92.75 71 ARG A CA 1
ATOM 589 C C . ARG A 1 71 ? 0.318 6.476 18.660 1.00 92.75 71 ARG A C 1
ATOM 591 O O . ARG A 1 71 ? 0.922 6.728 17.621 1.00 92.75 71 ARG A O 1
ATOM 598 N N . GLU A 1 72 ? 0.893 6.559 19.858 1.00 92.44 72 GLU A N 1
ATOM 599 C CA . GLU A 1 72 ? 2.298 6.954 20.044 1.00 92.44 72 GLU A CA 1
ATOM 600 C C . GLU A 1 72 ? 3.259 5.965 19.379 1.00 92.44 72 GLU A C 1
ATOM 602 O O . GLU A 1 72 ? 4.161 6.371 18.641 1.00 92.44 72 GLU A O 1
ATOM 607 N N . ARG A 1 73 ? 3.025 4.659 19.570 1.00 91.94 73 ARG A N 1
ATOM 608 C CA . ARG A 1 73 ? 3.822 3.606 18.923 1.00 91.94 73 ARG A CA 1
ATOM 609 C C . ARG A 1 73 ? 3.738 3.698 17.404 1.00 91.94 73 ARG A C 1
ATOM 611 O O . ARG A 1 73 ? 4.766 3.646 16.730 1.00 91.94 73 ARG A O 1
ATOM 618 N N . LEU A 1 74 ? 2.534 3.869 16.863 1.00 94.38 74 LEU A N 1
ATOM 619 C CA . LEU A 1 74 ? 2.323 3.993 15.424 1.00 94.38 74 LEU A CA 1
ATOM 620 C C . LEU A 1 74 ? 3.002 5.248 14.866 1.00 94.38 74 LEU A C 1
ATOM 622 O O . LEU A 1 74 ? 3.670 5.156 13.839 1.00 94.38 74 LEU A O 1
ATOM 626 N N . ILE A 1 75 ? 2.928 6.388 15.559 1.00 94.69 75 ILE A N 1
ATOM 627 C CA . ILE A 1 75 ? 3.633 7.619 15.165 1.00 94.69 75 ILE A CA 1
ATOM 628 C C . ILE A 1 75 ? 5.146 7.406 15.123 1.00 94.69 75 ILE A C 1
ATOM 630 O O . ILE A 1 75 ? 5.794 7.836 14.170 1.00 94.69 75 ILE A O 1
ATOM 634 N N . GLU A 1 76 ? 5.722 6.702 16.095 1.00 95.06 76 GLU A N 1
ATOM 635 C CA . GLU A 1 76 ? 7.152 6.397 16.067 1.00 95.06 76 GLU A CA 1
ATOM 636 C C . GLU A 1 76 ? 7.526 5.493 14.877 1.00 95.06 76 GLU A C 1
ATOM 638 O O . GLU A 1 76 ? 8.524 5.742 14.192 1.00 95.06 76 GLU A O 1
ATOM 643 N N . ARG A 1 77 ? 6.699 4.489 14.545 1.00 95.56 77 ARG A N 1
ATOM 644 C CA . ARG A 1 77 ? 6.880 3.685 13.318 1.00 95.56 77 ARG A CA 1
ATOM 645 C C . ARG A 1 77 ? 6.765 4.554 12.058 1.00 95.56 77 ARG A C 1
ATOM 647 O O . ARG A 1 77 ? 7.586 4.401 11.153 1.00 95.56 77 ARG A O 1
ATOM 654 N N . SER A 1 78 ? 5.822 5.497 12.020 1.00 95.75 78 SER A N 1
ATOM 655 C CA . SER A 1 78 ? 5.662 6.473 10.930 1.00 95.75 78 SER A CA 1
ATOM 656 C C . SER A 1 78 ? 6.897 7.347 10.758 1.00 95.75 78 SER A C 1
ATOM 658 O O . SER A 1 78 ? 7.389 7.469 9.641 1.00 95.75 78 SER A O 1
ATOM 660 N N . ASN A 1 79 ? 7.476 7.864 11.844 1.00 97.00 79 ASN A N 1
ATOM 661 C CA . ASN A 1 79 ? 8.708 8.655 11.791 1.00 97.00 79 ASN A CA 1
ATOM 662 C C . ASN A 1 79 ? 9.880 7.858 11.198 1.00 97.00 79 ASN A C 1
ATOM 664 O O . ASN A 1 79 ? 10.697 8.389 10.444 1.00 97.00 79 ASN A O 1
ATOM 668 N N . ARG A 1 80 ? 9.989 6.566 11.530 1.00 96.56 80 ARG A N 1
ATOM 669 C CA . ARG A 1 80 ? 11.022 5.684 10.960 1.00 96.56 80 ARG A CA 1
ATOM 670 C C . ARG A 1 80 ? 10.797 5.436 9.470 1.00 96.56 80 ARG A C 1
ATOM 672 O O . ARG A 1 80 ? 11.758 5.526 8.704 1.00 96.56 80 ARG A O 1
ATOM 679 N N . ALA A 1 81 ? 9.558 5.142 9.075 1.00 96.12 81 ALA A N 1
ATOM 680 C CA . ALA A 1 81 ? 9.187 4.935 7.679 1.00 96.12 81 ALA A CA 1
ATOM 681 C C . ALA A 1 81 ? 9.447 6.198 6.846 1.00 96.12 81 ALA A C 1
ATOM 683 O O . ALA A 1 81 ? 10.129 6.121 5.826 1.00 96.12 81 ALA A O 1
ATOM 684 N N . ASP A 1 82 ? 9.015 7.364 7.329 1.00 96.25 82 ASP A N 1
ATOM 685 C CA . ASP A 1 82 ? 9.201 8.655 6.664 1.00 96.25 82 ASP A CA 1
ATOM 686 C C . ASP A 1 82 ? 10.685 8.978 6.447 1.00 96.25 82 ASP A C 1
ATOM 688 O O . ASP A 1 82 ? 11.110 9.233 5.320 1.00 96.25 82 ASP A O 1
ATOM 692 N N . ARG A 1 83 ? 11.528 8.823 7.480 1.00 97.19 83 ARG A N 1
ATOM 693 C CA . ARG A 1 83 ? 12.986 9.001 7.344 1.00 97.19 83 ARG A CA 1
ATOM 694 C C . ARG A 1 83 ? 13.596 8.082 6.285 1.00 97.19 83 ARG A C 1
ATOM 696 O O . ARG A 1 83 ? 14.520 8.496 5.580 1.00 97.19 83 ARG A O 1
ATOM 703 N N . LYS A 1 84 ? 13.129 6.833 6.182 1.00 96.75 84 LYS A N 1
ATOM 704 C CA . LYS A 1 84 ? 13.612 5.883 5.169 1.00 96.75 84 LYS A CA 1
ATOM 705 C C . LYS A 1 84 ? 13.160 6.299 3.769 1.00 96.75 84 LYS A C 1
ATOM 707 O O . LYS A 1 84 ? 13.994 6.407 2.873 1.00 96.75 84 LYS A O 1
ATOM 712 N N . ILE A 1 85 ? 11.873 6.594 3.605 1.00 96.12 85 ILE A N 1
ATOM 713 C CA . ILE A 1 85 ? 11.272 7.007 2.332 1.00 96.12 85 ILE A CA 1
ATOM 714 C C . ILE A 1 85 ? 11.887 8.322 1.843 1.00 96.12 85 ILE A C 1
ATOM 716 O O . ILE A 1 85 ? 12.201 8.446 0.662 1.00 96.12 85 ILE A O 1
ATOM 720 N N . HIS A 1 86 ? 12.158 9.276 2.735 1.00 96.75 86 HIS A N 1
ATOM 721 C CA . HIS A 1 86 ? 12.843 10.519 2.391 1.00 96.75 86 HIS A CA 1
ATOM 722 C C . HIS A 1 86 ? 14.229 10.263 1.782 1.00 96.75 86 HIS A C 1
ATOM 724 O O . HIS A 1 86 ? 14.580 10.870 0.770 1.00 96.75 86 HIS A O 1
ATOM 730 N N . LYS A 1 87 ? 15.020 9.343 2.356 1.00 97.62 87 LYS A N 1
ATOM 731 C CA . LYS A 1 87 ? 16.337 8.974 1.805 1.00 97.62 87 LYS A CA 1
ATOM 732 C C . LYS A 1 87 ? 16.213 8.349 0.414 1.00 97.62 87 LYS A C 1
ATOM 734 O O . LYS A 1 87 ? 16.974 8.733 -0.471 1.00 97.62 87 LYS A O 1
ATOM 739 N N . ILE A 1 88 ? 15.243 7.452 0.224 1.00 96.75 88 ILE A N 1
ATOM 740 C CA . ILE A 1 88 ? 14.951 6.814 -1.070 1.00 96.75 88 ILE A CA 1
ATOM 741 C C . ILE A 1 88 ? 14.580 7.877 -2.115 1.00 96.75 88 ILE A C 1
ATOM 743 O O . ILE A 1 88 ? 15.237 7.987 -3.149 1.00 96.75 88 ILE A O 1
ATOM 747 N N . LYS A 1 89 ? 13.608 8.747 -1.808 1.00 95.25 89 LYS A N 1
ATOM 748 C CA . LYS A 1 89 ? 13.172 9.836 -2.700 1.00 95.25 89 LYS A CA 1
ATOM 749 C C . LYS A 1 89 ? 14.314 10.798 -3.034 1.00 95.25 89 LYS A C 1
ATOM 751 O O . LYS A 1 89 ? 14.479 11.193 -4.185 1.00 95.25 89 LYS A O 1
ATOM 756 N N . LYS A 1 90 ? 15.148 11.145 -2.047 1.00 97.31 90 LYS A N 1
ATOM 757 C CA . LYS A 1 90 ? 16.321 12.008 -2.247 1.00 97.31 90 LYS A CA 1
ATOM 758 C C . LYS A 1 90 ? 17.365 11.368 -3.164 1.00 97.31 90 LYS A C 1
ATOM 760 O O . LYS A 1 90 ? 17.970 12.083 -3.961 1.00 97.31 90 LYS A O 1
ATOM 765 N N . LYS A 1 91 ? 17.592 10.054 -3.055 1.00 96.94 91 LYS A N 1
ATOM 766 C CA . LYS A 1 91 ? 18.473 9.304 -3.962 1.00 96.94 91 LYS A CA 1
ATOM 767 C C . LYS A 1 91 ? 17.917 9.336 -5.389 1.00 96.94 91 LYS A C 1
ATOM 769 O O . LYS A 1 91 ? 18.620 9.806 -6.276 1.00 96.94 91 LYS A O 1
ATOM 774 N N . ALA A 1 92 ? 16.650 8.968 -5.578 1.00 96.31 92 ALA A N 1
ATOM 775 C CA . ALA A 1 92 ? 15.992 8.984 -6.887 1.00 96.31 92 ALA A CA 1
ATOM 776 C C . ALA A 1 92 ? 16.031 10.373 -7.552 1.00 96.31 92 ALA A C 1
ATOM 778 O O . ALA A 1 92 ? 16.360 10.493 -8.729 1.00 96.31 92 ALA A O 1
ATOM 779 N N . TYR A 1 93 ? 15.787 11.444 -6.788 1.00 96.81 93 TYR A N 1
ATOM 780 C CA . TYR A 1 93 ? 15.904 12.817 -7.290 1.00 96.81 93 TYR A CA 1
ATOM 781 C C . TYR A 1 93 ? 17.323 13.151 -7.773 1.00 96.81 93 TYR A C 1
ATOM 783 O O . TYR A 1 93 ? 17.491 13.743 -8.837 1.00 96.81 93 TYR A O 1
ATOM 791 N N . LYS A 1 94 ? 18.355 12.769 -7.006 1.00 97.81 94 LYS A N 1
ATOM 792 C CA . LYS A 1 94 ? 19.755 12.987 -7.398 1.00 97.81 94 LYS A CA 1
ATOM 793 C C . LYS A 1 94 ? 20.124 12.214 -8.659 1.00 97.81 94 LYS A C 1
ATOM 795 O O . LYS A 1 94 ? 20.808 12.766 -9.509 1.00 97.81 94 LYS A O 1
ATOM 800 N N . GLU A 1 95 ? 19.674 10.969 -8.784 1.00 97.50 95 GLU A N 1
ATOM 801 C CA . GLU A 1 95 ? 19.915 10.155 -9.979 1.00 97.50 95 GLU A CA 1
ATOM 802 C C . GLU A 1 95 ? 19.225 10.742 -11.213 1.00 97.50 95 GLU A C 1
ATOM 804 O O . GLU A 1 95 ? 19.855 10.854 -12.264 1.00 97.50 95 GLU A O 1
ATOM 809 N N . LYS A 1 96 ? 17.980 11.218 -11.067 1.00 96.75 96 LYS A N 1
ATOM 810 C CA . LYS A 1 96 ? 17.276 11.956 -12.125 1.00 96.75 96 LYS A CA 1
ATOM 811 C C . LYS A 1 96 ? 18.053 13.201 -12.548 1.00 96.75 96 LYS A C 1
ATOM 813 O O . LYS A 1 96 ? 18.264 13.428 -13.734 1.00 96.75 96 LYS A O 1
ATOM 818 N N . ALA A 1 97 ? 18.516 13.992 -11.578 1.00 97.06 97 ALA A N 1
ATOM 819 C CA . ALA A 1 97 ? 19.310 15.193 -11.838 1.00 97.06 97 ALA A CA 1
ATOM 820 C C . ALA A 1 97 ? 20.672 14.883 -12.491 1.00 97.06 97 ALA A C 1
ATOM 822 O O . ALA A 1 97 ? 21.198 15.715 -13.223 1.00 97.06 97 ALA A O 1
ATOM 823 N N . ALA A 1 98 ? 21.225 13.690 -12.255 1.00 97.44 98 ALA A N 1
ATOM 824 C CA . ALA A 1 98 ? 22.442 13.196 -12.896 1.00 97.44 98 ALA A CA 1
ATOM 825 C C . ALA A 1 98 ? 22.204 12.605 -14.303 1.00 97.44 98 ALA A C 1
ATOM 827 O O . ALA A 1 98 ? 23.154 12.146 -14.931 1.00 97.44 98 ALA A O 1
ATOM 828 N N . GLY A 1 99 ? 20.963 12.618 -14.804 1.00 97.19 99 GLY A N 1
ATOM 829 C CA . GLY A 1 99 ? 20.617 12.195 -16.163 1.00 97.19 99 GLY A CA 1
ATOM 830 C C . GLY A 1 99 ? 20.207 10.728 -16.308 1.00 97.19 99 GLY A C 1
ATOM 831 O O . GLY A 1 99 ? 20.072 10.257 -17.436 1.00 97.19 99 GLY A O 1
ATOM 832 N N . LYS A 1 100 ? 19.991 9.993 -15.208 1.00 97.38 100 LYS A N 1
ATOM 833 C CA . LYS A 1 100 ? 19.432 8.636 -15.282 1.00 97.38 100 LYS A CA 1
ATOM 834 C C . LYS A 1 100 ? 18.004 8.691 -15.830 1.00 97.38 100 LYS A C 1
ATOM 836 O O . LYS A 1 100 ? 17.231 9.579 -15.460 1.00 97.38 100 LYS A O 1
ATOM 841 N N . ASN A 1 101 ? 17.664 7.753 -16.715 1.00 96.19 101 ASN A N 1
ATOM 842 C CA . ASN A 1 101 ? 16.347 7.721 -17.342 1.00 96.19 101 ASN A CA 1
ATOM 843 C C . ASN A 1 101 ? 15.247 7.452 -16.289 1.00 96.19 101 ASN A C 1
ATOM 845 O O . ASN A 1 101 ? 15.494 6.839 -15.248 1.00 96.19 101 ASN A O 1
ATOM 849 N N . GLU A 1 102 ? 14.021 7.907 -16.553 1.00 92.62 102 GLU A N 1
ATOM 850 C CA . GLU A 1 102 ? 12.919 7.772 -15.592 1.00 92.62 102 GLU A CA 1
ATOM 851 C C . GLU A 1 102 ? 12.468 6.319 -15.378 1.00 92.62 102 GLU A C 1
ATOM 853 O O . GLU A 1 102 ? 12.122 5.960 -14.256 1.00 92.62 102 GLU A O 1
ATOM 858 N N . ALA A 1 103 ? 12.503 5.473 -16.410 1.00 90.12 103 ALA A N 1
ATOM 859 C CA . ALA A 1 103 ? 12.093 4.071 -16.324 1.00 90.12 103 ALA A CA 1
ATOM 860 C C . ALA A 1 103 ? 13.012 3.243 -15.405 1.00 90.12 103 ALA A C 1
ATOM 862 O O . ALA A 1 103 ? 12.529 2.461 -14.585 1.00 90.12 103 ALA A O 1
ATOM 863 N N . ASP A 1 104 ? 14.323 3.465 -15.470 1.00 93.44 104 ASP A N 1
ATOM 864 C CA . ASP A 1 104 ? 15.326 2.834 -14.613 1.00 93.44 104 ASP A CA 1
ATOM 865 C C . ASP A 1 104 ? 15.151 3.301 -13.165 1.00 93.44 104 ASP A C 1
ATOM 867 O O . ASP A 1 104 ? 15.248 2.509 -12.233 1.00 93.44 104 ASP A O 1
ATOM 871 N N . ILE A 1 105 ? 14.853 4.589 -12.956 1.00 94.50 105 ILE A N 1
ATOM 872 C CA . ILE A 1 105 ? 14.579 5.125 -11.615 1.00 94.50 105 ILE A CA 1
ATOM 873 C C . ILE A 1 105 ? 13.318 4.487 -11.029 1.00 94.50 105 ILE A C 1
ATOM 875 O O . ILE A 1 105 ? 13.313 4.112 -9.858 1.00 94.50 105 ILE A O 1
ATOM 879 N N . LEU A 1 106 ? 12.250 4.360 -11.820 1.00 89.94 106 LEU A N 1
ATOM 880 C CA . LEU A 1 106 ? 11.014 3.709 -11.382 1.00 89.94 106 LEU A CA 1
ATOM 881 C C . LEU A 1 106 ? 11.232 2.222 -11.084 1.00 89.94 106 LEU A C 1
ATOM 883 O O . LEU A 1 106 ? 10.697 1.722 -10.097 1.00 89.94 106 LEU A O 1
ATOM 887 N N . THR A 1 107 ? 12.056 1.541 -11.882 1.00 89.50 107 THR A N 1
ATOM 888 C CA . THR A 1 107 ? 12.438 0.139 -11.655 1.00 89.50 107 THR A CA 1
ATOM 889 C C . THR A 1 107 ? 13.197 -0.019 -10.338 1.00 89.50 107 THR A C 1
ATOM 891 O O . THR A 1 107 ? 12.847 -0.870 -9.520 1.00 89.50 107 THR A O 1
ATOM 894 N N . ASP A 1 108 ? 14.172 0.851 -10.072 1.00 93.00 108 ASP A N 1
ATOM 895 C CA . ASP A 1 108 ? 14.904 0.852 -8.804 1.00 93.00 108 ASP A CA 1
ATOM 896 C C . ASP A 1 108 ? 13.981 1.135 -7.614 1.00 93.00 108 ASP A C 1
ATOM 898 O O . ASP A 1 108 ? 14.052 0.447 -6.597 1.00 93.00 108 ASP A O 1
ATOM 902 N N . LEU A 1 109 ? 13.079 2.116 -7.743 1.00 92.62 109 LEU A N 1
ATOM 903 C CA . LEU A 1 109 ? 12.092 2.439 -6.710 1.00 92.62 109 LEU A CA 1
ATOM 904 C C . LEU A 1 109 ? 11.141 1.271 -6.429 1.00 92.62 109 LEU A C 1
ATOM 906 O O . LEU A 1 109 ? 10.795 1.052 -5.269 1.00 92.62 109 LEU A O 1
ATOM 910 N N . ALA A 1 110 ? 10.746 0.509 -7.451 1.00 87.31 110 ALA A N 1
ATOM 911 C CA . ALA A 1 110 ? 9.908 -0.677 -7.290 1.00 87.31 110 ALA A CA 1
ATOM 912 C C . ALA A 1 110 ? 10.619 -1.801 -6.508 1.00 87.31 110 ALA A C 1
ATOM 914 O O . ALA A 1 110 ? 9.961 -2.592 -5.831 1.00 87.31 110 ALA A O 1
ATOM 915 N N . GLY A 1 111 ? 11.955 -1.856 -6.567 1.00 89.62 111 GLY A N 1
ATOM 916 C CA . GLY A 1 111 ? 12.778 -2.780 -5.782 1.00 89.62 111 GLY A CA 1
ATOM 917 C C . GLY A 1 111 ? 13.068 -2.317 -4.348 1.00 89.62 111 GLY A C 1
ATOM 918 O O . GLY A 1 111 ? 13.468 -3.126 -3.505 1.00 89.62 111 GLY A O 1
ATOM 919 N N . GLU A 1 112 ? 12.867 -1.035 -4.035 1.00 94.56 112 GLU A N 1
ATOM 920 C CA . GLU A 1 112 ? 13.090 -0.498 -2.692 1.00 94.56 112 GLU A CA 1
ATOM 921 C C . GLU A 1 112 ? 12.054 -1.037 -1.700 1.00 94.56 112 GLU A C 1
ATOM 923 O O . GLU A 1 112 ? 10.850 -1.096 -1.955 1.00 94.56 112 GLU A O 1
ATOM 928 N N . ARG A 1 113 ? 12.522 -1.401 -0.502 1.00 93.75 113 ARG A N 1
ATOM 929 C CA . ARG A 1 113 ? 11.659 -1.965 0.544 1.00 93.75 113 ARG A CA 1
ATOM 930 C C . ARG A 1 113 ? 11.573 -1.022 1.725 1.00 93.75 113 ARG A C 1
ATOM 932 O O . ARG A 1 113 ? 12.584 -0.758 2.376 1.00 93.75 113 ARG A O 1
ATOM 939 N N . ALA A 1 114 ? 10.383 -0.557 2.082 1.00 94.69 114 ALA A N 1
ATOM 940 C CA . ALA A 1 114 ? 10.156 0.285 3.256 1.00 94.69 114 ALA A CA 1
ATOM 941 C C . ALA A 1 114 ? 9.054 -0.316 4.128 1.00 94.69 114 ALA A C 1
ATOM 943 O O . ALA A 1 114 ? 7.957 -0.570 3.648 1.00 94.69 114 ALA A O 1
ATOM 944 N N . ARG A 1 115 ? 9.348 -0.550 5.414 1.00 95.62 115 ARG A N 1
ATOM 945 C CA . ARG A 1 115 ? 8.371 -1.125 6.344 1.00 95.62 115 ARG A CA 1
ATOM 946 C C . ARG A 1 115 ? 7.226 -0.135 6.554 1.00 95.62 115 ARG A C 1
ATOM 948 O O . ARG A 1 115 ? 7.453 0.979 7.026 1.00 95.62 115 ARG A O 1
ATOM 955 N N . CYS A 1 116 ? 6.015 -0.574 6.245 1.00 96.25 116 CYS A N 1
ATOM 956 C CA . CYS A 1 116 ? 4.777 0.152 6.451 1.00 96.25 116 CYS A CA 1
ATOM 957 C C . CYS A 1 116 ? 4.606 0.463 7.944 1.00 96.25 116 CYS A C 1
ATOM 959 O O . CYS A 1 116 ? 4.779 -0.426 8.788 1.00 96.25 116 CYS A O 1
ATOM 961 N N . PRO A 1 117 ? 4.235 1.700 8.303 1.00 95.88 117 PRO A N 1
ATOM 962 C CA . PRO A 1 117 ? 4.030 2.058 9.694 1.00 95.88 117 PRO A CA 1
ATOM 963 C C . PRO A 1 117 ? 2.769 1.444 10.298 1.00 95.88 117 PRO A C 1
ATOM 965 O O . PRO A 1 117 ? 2.615 1.545 11.507 1.00 95.88 117 PRO A O 1
ATOM 968 N N . LEU A 1 118 ? 1.888 0.824 9.506 1.00 95.88 118 LEU A N 1
ATOM 969 C CA . LEU A 1 118 ? 0.705 0.102 9.987 1.00 95.88 118 LEU A CA 1
ATOM 970 C C . LEU A 1 118 ? 0.987 -1.372 10.305 1.00 95.88 118 LEU A C 1
ATOM 972 O O . LEU A 1 118 ? 0.131 -2.016 10.894 1.00 95.88 118 LEU A O 1
ATOM 976 N N . LEU A 1 119 ? 2.161 -1.904 9.944 1.00 95.75 119 LEU A N 1
ATOM 977 C CA . LEU A 1 119 ? 2.561 -3.255 10.337 1.00 95.75 119 LEU A CA 1
ATOM 978 C C . LEU A 1 119 ? 2.948 -3.255 11.821 1.00 95.75 119 LEU A C 1
ATOM 980 O O . LEU A 1 119 ? 3.915 -2.587 12.224 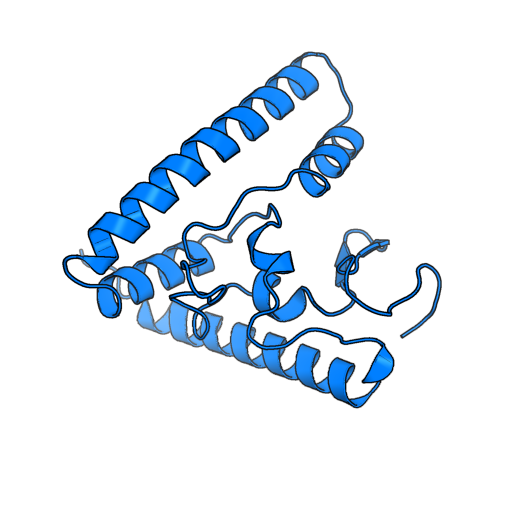1.00 95.75 119 LEU A O 1
ATOM 984 N N . ASN A 1 120 ? 2.195 -3.992 12.626 1.00 92.94 120 ASN A N 1
ATOM 985 C CA . ASN A 1 120 ? 2.432 -4.143 14.053 1.00 92.94 120 ASN A CA 1
ATOM 986 C C . ASN A 1 120 ? 3.423 -5.268 14.367 1.00 92.94 120 ASN A C 1
ATOM 988 O O . ASN A 1 120 ? 4.043 -5.841 13.469 1.00 92.94 120 ASN A O 1
ATOM 992 N N . ASP A 1 121 ? 3.649 -5.495 15.657 1.00 91.38 121 ASP A N 1
ATOM 993 C CA . ASP A 1 121 ? 4.644 -6.456 16.138 1.00 91.38 121 ASP A CA 1
ATOM 994 C C . ASP A 1 121 ? 4.140 -7.912 16.029 1.00 91.38 121 ASP A C 1
ATOM 996 O O . ASP A 1 121 ? 4.924 -8.843 16.172 1.00 91.38 121 ASP A O 1
ATOM 1000 N N . GLU A 1 122 ? 2.853 -8.113 15.717 1.00 92.12 122 GLU A N 1
ATOM 1001 C CA . GLU A 1 122 ? 2.214 -9.418 15.484 1.00 92.12 122 GLU A CA 1
ATOM 1002 C C . GLU A 1 122 ? 2.117 -9.778 13.989 1.00 92.12 122 GLU A C 1
ATOM 1004 O O . GLU A 1 122 ? 1.379 -10.692 13.614 1.00 92.12 122 GLU A O 1
ATOM 1009 N N . GLU A 1 123 ? 2.838 -9.045 13.132 1.00 92.00 123 GLU A N 1
ATOM 1010 C CA . GLU A 1 123 ? 2.813 -9.180 11.665 1.00 92.00 123 GLU A CA 1
ATOM 1011 C C . GLU A 1 123 ? 1.422 -8.923 11.057 1.00 92.00 123 GLU A C 1
ATOM 1013 O O . GLU A 1 123 ? 1.045 -9.467 10.017 1.00 92.00 123 GLU A O 1
ATOM 1018 N N . MET A 1 124 ? 0.652 -8.050 11.707 1.00 93.00 124 MET A N 1
ATOM 1019 C CA . MET A 1 124 ? -0.695 -7.664 11.305 1.00 93.00 124 MET A CA 1
ATOM 1020 C C . MET A 1 124 ? -0.767 -6.175 10.962 1.00 93.00 124 MET A C 1
ATOM 1022 O O . MET A 1 124 ? -0.027 -5.350 11.494 1.00 93.00 124 MET A O 1
ATOM 1026 N N . CYS A 1 125 ? -1.663 -5.818 10.042 1.00 94.38 125 CYS A N 1
ATOM 1027 C CA . CYS A 1 125 ? -1.927 -4.419 9.717 1.00 94.38 125 CYS A CA 1
ATOM 1028 C C . CYS A 1 125 ? -2.941 -3.838 10.708 1.00 94.38 125 CYS A C 1
ATOM 1030 O O . CYS A 1 125 ? -4.076 -4.310 10.761 1.00 94.38 125 CYS A O 1
ATOM 1032 N N . ASP A 1 126 ? -2.574 -2.765 11.407 1.00 94.50 126 ASP A N 1
ATOM 1033 C CA . ASP A 1 126 ? -3.447 -2.075 12.371 1.00 94.50 126 ASP A CA 1
ATOM 1034 C C . ASP A 1 126 ? -4.691 -1.434 11.723 1.00 94.50 126 ASP A C 1
ATOM 1036 O O . ASP A 1 126 ? -5.632 -1.061 12.415 1.00 94.50 126 ASP A O 1
ATOM 1040 N N . LEU A 1 127 ? -4.717 -1.307 10.391 1.00 95.62 127 LEU A N 1
ATOM 1041 C CA . LEU A 1 127 ? -5.866 -0.829 9.612 1.00 95.62 127 LEU A CA 1
ATOM 1042 C C . LEU A 1 127 ? -6.181 -1.771 8.440 1.00 95.62 127 LEU A C 1
ATOM 1044 O O . LEU A 1 127 ? -6.433 -1.313 7.325 1.00 95.62 127 LEU A O 1
ATOM 1048 N N . TYR A 1 128 ? -6.128 -3.089 8.664 1.00 94.88 128 TYR A N 1
ATOM 1049 C CA . TYR A 1 128 ? -6.300 -4.093 7.605 1.00 94.88 128 TYR A CA 1
ATOM 1050 C C . TYR A 1 128 ? -7.578 -3.884 6.774 1.00 94.88 128 TYR A C 1
ATOM 1052 O O . TYR A 1 128 ? -7.500 -3.819 5.550 1.00 94.88 128 TYR A O 1
ATOM 1060 N N . GLU A 1 129 ? -8.722 -3.660 7.425 1.00 95.75 129 GLU A N 1
ATOM 1061 C CA . GLU A 1 129 ? -10.017 -3.435 6.757 1.00 95.75 129 GLU A CA 1
ATOM 1062 C C . GLU A 1 129 ? -10.074 -2.140 5.935 1.00 95.75 129 GLU A C 1
ATOM 1064 O O . GLU A 1 129 ? -10.882 -2.013 5.019 1.00 95.75 129 GLU A O 1
ATOM 1069 N N . HIS A 1 130 ? -9.187 -1.183 6.210 1.00 97.12 130 HIS A N 1
ATOM 1070 C CA . HIS A 1 130 ? -9.138 0.124 5.547 1.00 97.12 130 HIS A CA 1
ATOM 1071 C C . HIS A 1 130 ? -7.914 0.282 4.642 1.00 97.12 130 HIS A C 1
ATOM 1073 O O . HIS A 1 130 ? -7.573 1.394 4.239 1.00 97.12 130 HIS A O 1
ATOM 1079 N N . ARG A 1 131 ? -7.245 -0.829 4.320 1.00 95.88 131 ARG A N 1
ATOM 1080 C CA . ARG A 1 131 ? -6.047 -0.843 3.480 1.00 95.88 131 ARG A CA 1
ATOM 1081 C C . ARG A 1 131 ? -6.305 -0.241 2.076 1.00 95.88 131 ARG A C 1
ATOM 1083 O O . ARG A 1 131 ? -7.410 -0.409 1.545 1.00 95.88 131 ARG A O 1
ATOM 1090 N N . PRO A 1 132 ? -5.294 0.417 1.472 1.00 96.88 132 PRO A N 1
ATOM 1091 C CA . PRO A 1 132 ? -5.337 0.951 0.103 1.00 96.88 132 PRO A CA 1
ATOM 1092 C C . PRO A 1 132 ? -5.624 -0.101 -0.967 1.00 96.88 132 PRO A C 1
ATOM 1094 O O . PRO A 1 132 ? -5.415 -1.296 -0.736 1.00 96.88 132 PRO A O 1
ATOM 1097 N N . ILE A 1 133 ? -5.989 0.352 -2.168 1.00 97.00 133 ILE A N 1
ATOM 1098 C CA . ILE A 1 133 ? -6.272 -0.517 -3.319 1.00 97.00 133 ILE A CA 1
ATOM 1099 C C . ILE A 1 133 ? -5.058 -1.382 -3.665 1.00 97.00 133 ILE A C 1
ATOM 1101 O O . ILE A 1 133 ? -5.187 -2.597 -3.815 1.00 97.00 133 ILE A O 1
ATOM 1105 N N . THR A 1 134 ? -3.857 -0.799 -3.685 1.00 94.19 134 THR A N 1
ATOM 1106 C CA . THR A 1 134 ? -2.621 -1.547 -3.962 1.00 94.19 134 THR A CA 1
ATOM 1107 C C . THR A 1 134 ? -2.404 -2.692 -2.972 1.00 94.19 134 THR A C 1
ATOM 1109 O O . THR A 1 134 ? -2.019 -3.784 -3.378 1.00 94.19 134 THR A O 1
ATOM 1112 N N . CYS A 1 135 ? -2.711 -2.503 -1.681 1.00 94.50 135 CYS A N 1
ATOM 1113 C CA . CYS A 1 135 ? -2.605 -3.575 -0.685 1.00 94.50 135 CYS A CA 1
ATOM 1114 C C . CYS A 1 135 ? -3.614 -4.706 -0.919 1.00 94.50 135 CYS A C 1
ATOM 1116 O O . CYS A 1 135 ? -3.308 -5.853 -0.595 1.00 94.50 135 CYS A O 1
ATOM 1118 N N . ARG A 1 136 ? -4.805 -4.391 -1.444 1.00 95.06 136 ARG A N 1
ATOM 1119 C CA . ARG A 1 136 ? -5.862 -5.373 -1.750 1.00 95.06 136 ARG A CA 1
ATOM 1120 C C . ARG A 1 136 ? -5.486 -6.233 -2.943 1.00 95.06 136 ARG A C 1
ATOM 1122 O O . ARG A 1 136 ? -5.669 -7.439 -2.901 1.00 95.06 136 ARG A O 1
ATOM 1129 N N . LEU A 1 137 ? -4.892 -5.619 -3.962 1.00 94.31 137 LEU A N 1
ATOM 1130 C CA . LEU A 1 137 ? -4.539 -6.285 -5.214 1.00 94.31 137 LEU A CA 1
ATOM 1131 C C . LEU A 1 137 ? -3.123 -6.885 -5.220 1.00 94.31 137 LEU A C 1
ATOM 1133 O O . LEU A 1 137 ? -2.785 -7.626 -6.132 1.00 94.31 137 LEU A O 1
ATOM 1137 N N . TYR A 1 138 ? -2.289 -6.617 -4.210 1.00 92.00 138 TYR A N 1
ATOM 1138 C CA . TYR A 1 138 ? -0.865 -6.989 -4.221 1.00 92.00 138 TYR A CA 1
ATOM 1139 C C . TYR A 1 138 ? -0.594 -8.478 -4.505 1.00 92.00 138 TYR A C 1
ATOM 1141 O O . TYR A 1 138 ? 0.409 -8.833 -5.118 1.00 92.00 138 TYR A O 1
ATOM 1149 N N . GLY A 1 139 ? -1.466 -9.369 -4.026 1.00 91.00 139 GLY A N 1
ATOM 1150 C CA . GLY A 1 139 ? -1.299 -10.819 -4.159 1.00 91.00 139 GLY A CA 1
ATOM 1151 C C . GLY A 1 139 ? -1.684 -11.405 -5.522 1.00 91.00 139 GLY A C 1
ATOM 1152 O O . GLY A 1 139 ? -1.529 -12.614 -5.690 1.00 91.00 139 GLY A O 1
ATOM 1153 N N . ILE A 1 140 ? -2.179 -10.591 -6.458 1.00 93.31 140 ILE A N 1
ATOM 1154 C CA . ILE A 1 140 ? -2.606 -11.009 -7.801 1.00 93.31 140 ILE A CA 1
ATOM 1155 C C . ILE A 1 140 ? -1.838 -10.234 -8.888 1.00 93.31 140 ILE A C 1
ATOM 1157 O O . ILE A 1 140 ? -1.235 -9.201 -8.587 1.00 93.31 140 ILE A O 1
ATOM 1161 N N . PRO A 1 141 ? -1.827 -10.706 -10.148 1.00 90.94 141 PRO A N 1
ATOM 1162 C CA . PRO A 1 141 ? -1.181 -9.992 -11.238 1.00 90.94 141 PRO A CA 1
ATOM 1163 C C . PRO A 1 141 ? -1.870 -8.656 -11.515 1.00 90.94 141 PRO A C 1
ATOM 1165 O O . PRO A 1 141 ? -3.093 -8.572 -11.608 1.00 90.94 141 PRO A O 1
ATOM 1168 N N . THR A 1 142 ? -1.069 -7.612 -11.696 1.00 88.38 142 THR A N 1
ATOM 1169 C CA . THR A 1 142 ? -1.524 -6.289 -12.141 1.00 88.38 142 THR A CA 1
ATOM 1170 C C . THR A 1 142 ? -0.761 -5.880 -13.394 1.00 88.38 142 THR A C 1
ATOM 1172 O O . THR A 1 142 ? 0.368 -6.315 -13.591 1.00 88.38 142 THR A O 1
ATOM 1175 N N . SER A 1 143 ? -1.370 -5.070 -14.262 1.00 84.62 143 SER A N 1
ATOM 1176 C CA . SER A 1 143 ? -0.731 -4.593 -15.494 1.00 84.62 143 SER A CA 1
ATOM 1177 C C . SER A 1 143 ? -0.422 -3.105 -15.383 1.00 84.62 143 SER A C 1
ATOM 1179 O O . SER A 1 143 ? -1.334 -2.295 -15.218 1.00 84.62 143 SER A O 1
ATOM 1181 N N . ILE A 1 144 ? 0.854 -2.743 -15.514 1.00 77.81 144 ILE A N 1
ATOM 1182 C CA . ILE A 1 144 ? 1.323 -1.354 -15.531 1.00 77.81 144 ILE A CA 1
ATOM 1183 C C . ILE A 1 144 ? 2.023 -1.126 -16.869 1.00 77.81 144 ILE A C 1
ATOM 1185 O O . ILE A 1 144 ? 3.004 -1.787 -17.188 1.00 77.81 144 ILE A O 1
ATOM 1189 N N . GLY A 1 145 ? 1.482 -0.235 -17.705 1.00 74.75 145 GLY A N 1
ATOM 1190 C CA . GLY A 1 145 ? 2.037 0.007 -19.046 1.00 74.75 145 GLY A CA 1
ATOM 1191 C C . GLY A 1 145 ? 2.027 -1.225 -19.966 1.00 74.75 145 GLY A C 1
ATOM 1192 O O . GLY A 1 145 ? 2.840 -1.302 -20.879 1.00 74.75 145 GLY A O 1
ATOM 1193 N N . GLY A 1 146 ? 1.137 -2.194 -19.716 1.00 78.12 146 GLY A N 1
ATOM 1194 C CA . GLY A 1 146 ? 1.072 -3.465 -20.448 1.00 78.12 146 GLY A CA 1
ATOM 1195 C C . GLY A 1 146 ? 2.025 -4.545 -19.928 1.00 78.12 146 GLY A C 1
ATOM 1196 O O . GLY A 1 146 ? 2.041 -5.646 -20.473 1.00 78.12 146 GLY A O 1
ATOM 1197 N N . ILE A 1 147 ? 2.798 -4.252 -18.879 1.00 78.31 147 ILE A N 1
ATOM 1198 C CA . ILE A 1 147 ? 3.720 -5.191 -18.241 1.00 78.31 147 ILE A CA 1
ATOM 1199 C C . ILE A 1 147 ? 3.047 -5.771 -16.997 1.00 78.31 147 ILE A C 1
ATOM 1201 O O . ILE A 1 147 ? 2.527 -5.036 -16.155 1.00 78.31 147 ILE A O 1
ATOM 1205 N N . GLY A 1 148 ? 3.037 -7.100 -16.897 1.00 81.75 148 GLY A N 1
ATOM 1206 C CA . GLY A 1 148 ? 2.510 -7.815 -15.740 1.00 81.75 148 GLY A CA 1
ATOM 1207 C C . GLY A 1 148 ? 3.457 -7.727 -14.544 1.00 81.75 148 GLY A C 1
ATOM 1208 O O . GLY A 1 148 ? 4.645 -8.007 -14.665 1.00 81.75 148 GLY A O 1
ATOM 1209 N N . HIS A 1 149 ? 2.918 -7.391 -13.378 1.00 83.75 149 HIS A N 1
ATOM 1210 C CA . HIS A 1 149 ? 3.634 -7.345 -12.109 1.00 83.75 149 HIS A CA 1
ATOM 1211 C C . HIS A 1 149 ? 2.927 -8.209 -11.073 1.00 83.75 149 HIS A C 1
ATOM 1213 O O . HIS A 1 149 ? 1.707 -8.137 -10.907 1.00 83.75 149 HIS A O 1
ATOM 1219 N N . THR A 1 150 ? 3.710 -9.006 -10.351 1.00 86.69 150 THR A N 1
ATOM 1220 C CA . THR A 1 150 ? 3.218 -9.957 -9.352 1.00 86.69 150 THR A CA 1
ATOM 1221 C C . THR A 1 150 ? 4.032 -9.865 -8.070 1.00 86.69 150 THR A C 1
ATOM 1223 O O . THR A 1 150 ? 5.239 -9.627 -8.100 1.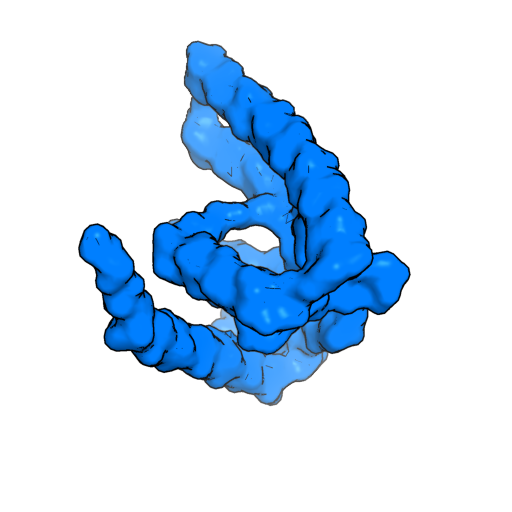00 86.69 150 THR A O 1
ATOM 1226 N N . CYS A 1 151 ? 3.391 -10.127 -6.932 1.00 86.62 151 CYS A N 1
ATOM 1227 C CA . CYS A 1 151 ? 4.088 -10.319 -5.663 1.00 86.62 151 CYS A CA 1
ATOM 1228 C C . CYS A 1 151 ? 5.106 -11.468 -5.754 1.00 86.62 151 CYS A C 1
ATOM 1230 O O . CYS A 1 151 ? 4.786 -12.551 -6.252 1.00 86.62 151 CYS A O 1
ATOM 1232 N N . GLY A 1 152 ? 6.305 -11.266 -5.195 1.00 83.88 152 GLY A N 1
ATOM 1233 C CA . GLY A 1 152 ? 7.386 -12.261 -5.206 1.00 83.88 152 GLY A CA 1
ATOM 1234 C C . GLY A 1 152 ? 7.092 -13.529 -4.394 1.00 83.88 152 GLY A C 1
ATOM 1235 O O . GLY A 1 152 ? 7.757 -14.543 -4.578 1.00 83.88 152 GLY A O 1
ATOM 1236 N N . LYS A 1 153 ? 6.080 -13.499 -3.515 1.00 88.81 153 LYS A N 1
ATOM 1237 C CA . LYS A 1 153 ? 5.583 -14.683 -2.793 1.00 88.81 153 LYS A CA 1
ATOM 1238 C C . LYS A 1 153 ? 4.440 -15.400 -3.522 1.00 88.81 153 LYS A C 1
ATOM 1240 O O . LYS A 1 153 ? 4.005 -16.445 -3.048 1.00 88.81 153 LYS A O 1
ATOM 1245 N N . SER A 1 154 ? 3.917 -14.860 -4.624 1.00 90.75 154 SER A N 1
ATOM 1246 C CA . SER A 1 154 ? 2.847 -15.512 -5.389 1.00 90.75 154 SER A CA 1
ATOM 1247 C C . SER A 1 154 ? 3.370 -16.705 -6.206 1.00 90.75 154 SER A C 1
ATOM 1249 O O . SER A 1 154 ? 4.572 -16.935 -6.304 1.00 90.75 154 SER A O 1
ATOM 1251 N N . GLY A 1 155 ? 2.464 -17.519 -6.742 1.00 91.38 155 GLY A N 1
ATOM 1252 C CA . GLY A 1 155 ? 2.773 -18.616 -7.665 1.00 91.38 155 GLY A CA 1
ATOM 1253 C C . GLY A 1 155 ? 2.513 -18.272 -9.133 1.00 91.38 155 GLY A C 1
ATOM 1254 O O . GLY A 1 155 ? 2.484 -19.181 -9.962 1.00 91.38 155 GLY A O 1
ATOM 1255 N N . PHE A 1 156 ? 2.271 -17.000 -9.459 1.00 90.75 156 PHE A N 1
ATOM 1256 C CA . PHE A 1 156 ? 2.126 -16.562 -10.845 1.00 90.75 156 PHE A CA 1
ATOM 1257 C C . PHE A 1 156 ? 3.487 -16.576 -11.542 1.00 90.75 156 PHE A C 1
ATOM 1259 O O . PHE A 1 156 ? 4.499 -16.191 -10.959 1.00 90.75 156 PHE A O 1
ATOM 1266 N N . VAL A 1 157 ? 3.510 -17.050 -12.787 1.00 85.94 157 VAL A N 1
ATOM 1267 C CA . VAL A 1 157 ? 4.731 -17.171 -13.589 1.00 85.94 157 VAL A CA 1
ATOM 1268 C C . VAL A 1 157 ? 4.706 -16.124 -14.691 1.00 85.94 157 VAL A C 1
ATOM 1270 O O . VAL A 1 157 ? 3.724 -16.011 -15.425 1.00 85.94 157 VAL A O 1
ATOM 1273 N N . GLU A 1 158 ? 5.801 -15.381 -14.818 1.00 81.88 158 GLU A N 1
ATOM 1274 C CA . GLU A 1 158 ? 5.977 -14.381 -15.867 1.00 81.88 158 GLU A CA 1
ATOM 1275 C C . GLU A 1 158 ? 5.787 -14.996 -17.267 1.00 81.88 158 GLU A C 1
ATOM 1277 O O . GLU A 1 158 ? 6.211 -16.122 -17.539 1.00 81.88 158 GLU A O 1
ATOM 1282 N N . GLY A 1 159 ? 5.099 -14.270 -18.151 1.00 78.12 159 GLY A N 1
ATOM 1283 C CA . GLY A 1 159 ? 4.813 -14.708 -19.521 1.00 78.12 159 GLY A CA 1
ATOM 1284 C C . GLY A 1 159 ? 3.657 -15.706 -19.675 1.00 78.12 159 GLY A C 1
ATOM 1285 O O . GLY A 1 159 ? 3.319 -16.052 -20.807 1.00 78.12 159 GLY A O 1
ATOM 1286 N N . LYS A 1 160 ? 3.020 -16.160 -18.586 1.00 81.62 160 LYS A N 1
ATOM 1287 C CA . LYS A 1 160 ? 1.788 -16.965 -18.659 1.00 81.62 160 LYS A CA 1
ATOM 1288 C C . LYS A 1 160 ? 0.535 -16.089 -18.654 1.00 81.62 160 LYS A C 1
ATOM 1290 O O . LYS A 1 160 ? 0.503 -15.040 -18.017 1.00 81.62 160 LYS A O 1
ATOM 1295 N N . GLN A 1 161 ? -0.494 -16.551 -19.362 1.00 79.94 161 GLN A N 1
ATOM 1296 C CA . GLN A 1 161 ? -1.822 -15.940 -19.345 1.00 79.94 161 GLN A CA 1
ATOM 1297 C C . GLN A 1 161 ? -2.631 -16.489 -18.168 1.00 79.94 161 GLN A C 1
ATOM 1299 O O . GLN A 1 161 ? -2.617 -17.697 -17.921 1.00 79.94 161 GLN A O 1
ATOM 1304 N N . TYR A 1 162 ? -3.308 -15.578 -17.474 1.00 81.00 162 TYR A N 1
ATOM 1305 C CA . TYR A 1 162 ? -4.187 -15.813 -16.335 1.00 81.00 162 TYR A CA 1
ATOM 1306 C C . TYR A 1 162 ? -5.447 -14.975 -16.529 1.00 81.00 162 TYR A C 1
ATOM 1308 O O . TYR A 1 162 ? -5.300 -13.830 -17.021 1.00 81.00 162 TYR A O 1
#